Protein AF-A0A6L7PYY8-F1 (afdb_monomer_lite)

Secondary structure (DSSP, 8-state):
-------B-HHHHHHHHHHTT-EEEE-SSEEEEEETTEEEEEE--TTSPBPHHHHHHHHHHH-

pLDDT: mean 77.6, std 12.24, range [39.59, 90.44]

Foldseek 3Di:
DPDPDPFDDLVNVVVVLVVVVWDWDDDPQWIWTDDPRQIATHGDDPVDGDPVVSVVVRVVSVD

Structure (mmCIF, N/CA/C/O backbone):
data_AF-A0A6L7PYY8-F1
#
_entry.id   AF-A0A6L7PYY8-F1
#
loop_
_atom_site.group_PDB
_atom_site.id
_atom_site.type_symbol
_atom_site.label_atom_id
_atom_site.label_alt_id
_atom_site.label_comp_id
_atom_site.label_asym_id
_atom_site.label_entity_id
_atom_site.label_seq_id
_atom_site.pdbx_PDB_ins_code
_atom_site.Cartn_x
_atom_site.Cartn_y
_atom_site.Cartn_z
_atom_site.occupancy
_atom_site.B_iso_or_equiv
_atom_site.auth_seq_id
_atom_site.auth_comp_id
_atom_site.auth_asym_id
_atom_site.auth_atom_id
_atom_site.pdbx_PDB_model_num
ATOM 1 N N . MET A 1 1 ? 19.129 -21.351 -14.284 1.00 39.59 1 MET A N 1
ATOM 2 C CA . MET A 1 1 ? 18.456 -20.040 -14.143 1.00 39.59 1 MET A CA 1
ATOM 3 C C . MET A 1 1 ? 17.208 -20.264 -13.309 1.00 39.59 1 MET A C 1
ATOM 5 O O . MET A 1 1 ? 16.445 -21.143 -13.692 1.00 39.59 1 MET A O 1
ATOM 9 N N . PRO A 1 2 ? 17.010 -19.585 -12.167 1.00 41.97 2 PRO A N 1
ATOM 10 C CA . PRO A 1 2 ? 15.754 -19.723 -11.442 1.00 41.97 2 PRO A CA 1
ATOM 11 C C . PRO A 1 2 ? 14.600 -19.210 -12.326 1.00 41.97 2 PRO A C 1
ATOM 13 O O . PRO A 1 2 ? 14.810 -18.274 -13.107 1.00 41.97 2 PRO A O 1
ATOM 16 N N . PRO A 1 3 ? 13.412 -19.836 -12.264 1.00 43.06 3 PRO A N 1
ATOM 17 C CA . PRO A 1 3 ? 12.265 -19.432 -13.066 1.00 43.06 3 PRO A CA 1
ATOM 18 C C . PRO A 1 3 ? 11.916 -17.970 -12.775 1.00 43.06 3 PRO A C 1
ATOM 20 O O . PRO A 1 3 ? 11.924 -17.533 -11.623 1.00 43.06 3 PRO A O 1
ATOM 23 N N . ARG A 1 4 ? 11.629 -17.204 -13.834 1.00 47.69 4 ARG A N 1
ATOM 24 C CA . ARG A 1 4 ? 11.117 -15.835 -13.730 1.00 47.69 4 ARG A CA 1
ATOM 25 C C . ARG A 1 4 ? 9.718 -15.924 -13.125 1.00 47.69 4 ARG A C 1
ATOM 27 O O . ARG A 1 4 ? 8.748 -16.141 -13.842 1.00 47.69 4 ARG A O 1
ATOM 34 N N . VAL A 1 5 ? 9.634 -15.835 -11.801 1.00 53.75 5 VAL A N 1
ATOM 35 C CA . VAL A 1 5 ? 8.375 -15.587 -11.092 1.00 53.75 5 VAL A CA 1
ATOM 36 C C . VAL A 1 5 ? 7.694 -14.399 -11.779 1.00 53.75 5 VAL A C 1
ATOM 38 O O . VAL A 1 5 ? 8.394 -13.418 -12.052 1.00 53.75 5 VAL A O 1
ATOM 41 N N . PRO A 1 6 ? 6.392 -14.483 -12.118 1.00 55.94 6 PRO A N 1
ATOM 42 C CA . PRO A 1 6 ? 5.683 -13.360 -12.716 1.00 55.94 6 PRO A CA 1
ATOM 43 C C . PRO A 1 6 ? 5.905 -12.135 -11.829 1.00 55.94 6 PRO A C 1
ATOM 45 O O . PRO A 1 6 ? 5.698 -12.190 -10.616 1.00 55.94 6 PRO A O 1
ATOM 48 N N . GLY A 1 7 ? 6.444 -11.073 -12.425 1.00 61.47 7 GLY A N 1
ATOM 49 C CA . GLY A 1 7 ? 6.748 -9.852 -11.703 1.00 61.47 7 GLY A CA 1
ATOM 50 C C . GLY A 1 7 ? 5.449 -9.246 -11.196 1.00 61.47 7 GLY A C 1
ATOM 51 O O . GLY A 1 7 ? 4.570 -8.902 -11.981 1.00 61.47 7 GLY A O 1
ATOM 52 N N . PHE A 1 8 ? 5.289 -9.175 -9.876 1.00 72.81 8 PHE A N 1
ATOM 53 C CA . PHE A 1 8 ? 4.175 -8.446 -9.290 1.00 72.81 8 PHE A CA 1
ATOM 54 C C . PHE A 1 8 ? 4.545 -6.973 -9.279 1.00 72.81 8 PHE A C 1
ATOM 56 O O . PHE A 1 8 ? 5.561 -6.578 -8.693 1.00 72.81 8 PHE A O 1
ATOM 63 N N . THR A 1 9 ? 3.722 -6.146 -9.915 1.00 80.88 9 THR A N 1
ATOM 64 C CA . THR A 1 9 ? 3.891 -4.705 -9.792 1.00 80.88 9 THR A CA 1
ATOM 65 C C . THR A 1 9 ? 3.340 -4.243 -8.448 1.00 80.88 9 THR A C 1
ATOM 67 O 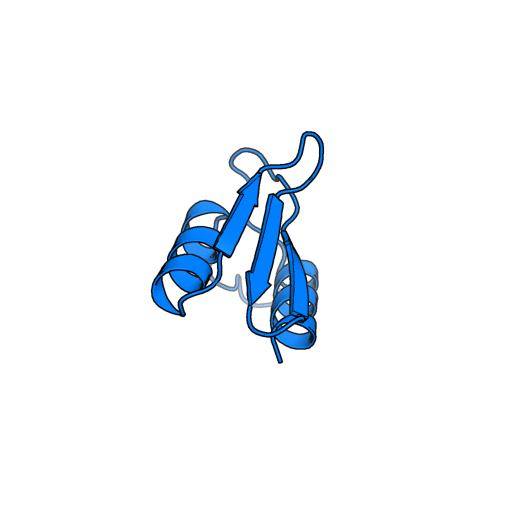O . THR A 1 9 ? 2.501 -4.888 -7.816 1.00 80.88 9 THR A O 1
ATOM 70 N N . ILE A 1 10 ? 3.768 -3.065 -8.004 1.00 80.06 10 ILE A N 1
ATOM 71 C CA . ILE A 1 10 ? 3.187 -2.438 -6.809 1.00 80.06 10 ILE A CA 1
ATOM 72 C C . ILE A 1 10 ? 1.696 -2.211 -6.967 1.00 80.06 10 ILE A C 1
ATOM 74 O O . ILE A 1 10 ? 0.961 -2.334 -5.994 1.00 80.06 10 ILE A O 1
ATOM 78 N N . SER A 1 11 ? 1.245 -1.880 -8.173 1.00 81.31 11 SER A N 1
ATOM 79 C CA . SER A 1 11 ? -0.171 -1.685 -8.450 1.00 81.31 11 SER A CA 1
ATOM 80 C C . SER A 1 11 ? -0.968 -2.955 -8.162 1.00 81.31 11 SER A C 1
ATOM 82 O O . SER A 1 11 ? -2.043 -2.860 -7.572 1.00 81.31 11 SER A O 1
ATOM 84 N N . ASP A 1 12 ? -0.421 -4.125 -8.497 1.00 84.12 12 ASP A N 1
ATOM 85 C CA . ASP A 1 12 ? -1.058 -5.417 -8.226 1.00 84.12 12 ASP A CA 1
ATOM 86 C C . ASP A 1 12 ? -1.108 -5.708 -6.729 1.00 84.12 12 ASP A C 1
ATOM 88 O O . ASP A 1 12 ? -2.161 -6.073 -6.208 1.00 84.12 12 ASP A O 1
ATOM 92 N N . VAL A 1 13 ? -0.009 -5.456 -6.014 1.00 82.56 13 VAL A N 1
ATOM 93 C CA . VAL A 1 13 ? 0.042 -5.625 -4.556 1.00 82.56 13 VAL A CA 1
ATOM 94 C C . VAL A 1 13 ? -0.939 -4.678 -3.871 1.00 82.56 13 VAL A C 1
ATOM 96 O O . VAL A 1 13 ? -1.775 -5.116 -3.091 1.00 82.56 13 VAL A O 1
ATOM 99 N N . LEU A 1 14 ? -0.926 -3.387 -4.197 1.00 84.06 14 LEU A N 1
ATOM 100 C CA . LEU A 1 14 ? -1.866 -2.423 -3.622 1.00 84.06 14 LEU A CA 1
ATOM 101 C C . LEU A 1 14 ? -3.319 -2.782 -3.946 1.00 84.06 14 LEU A C 1
ATOM 103 O O . LEU A 1 14 ? -4.189 -2.628 -3.091 1.00 84.06 1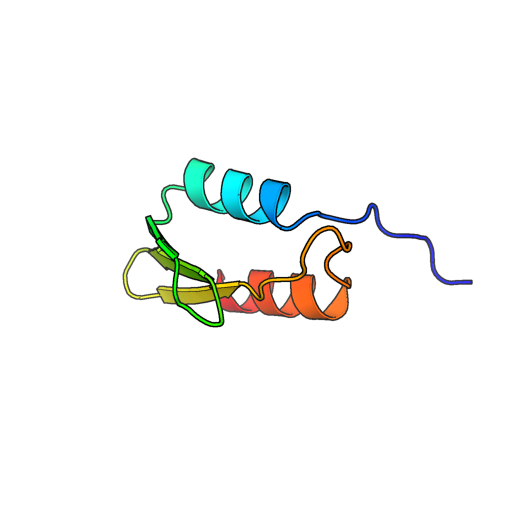4 LEU A O 1
ATOM 107 N N . ARG A 1 15 ? -3.599 -3.279 -5.154 1.00 86.88 15 ARG A N 1
ATOM 108 C CA . ARG A 1 15 ? -4.936 -3.759 -5.517 1.00 86.88 15 ARG A CA 1
ATOM 109 C C . ARG A 1 15 ? -5.337 -4.969 -4.672 1.00 86.88 15 ARG A C 1
ATOM 111 O O . ARG A 1 15 ? -6.451 -4.975 -4.161 1.00 86.88 15 ARG A O 1
ATOM 118 N N . ALA A 1 16 ? -4.447 -5.942 -4.487 1.00 85.81 16 ALA A N 1
ATOM 119 C CA . ALA A 1 16 ? -4.698 -7.112 -3.649 1.00 85.81 16 ALA A CA 1
ATOM 120 C C . ALA A 1 16 ? -4.963 -6.718 -2.188 1.00 85.81 16 ALA A C 1
ATOM 122 O O . ALA A 1 16 ? -5.977 -7.116 -1.625 1.00 85.81 16 ALA A O 1
ATOM 123 N N . PHE A 1 17 ? -4.126 -5.851 -1.611 1.00 86.81 17 PHE A N 1
ATOM 124 C CA . PHE A 1 17 ? -4.311 -5.329 -0.254 1.00 86.81 17 PHE A CA 1
ATOM 125 C C . PHE A 1 17 ? -5.639 -4.572 -0.107 1.00 86.81 17 PHE A C 1
ATOM 127 O O . PHE A 1 17 ? -6.370 -4.793 0.855 1.00 86.81 17 PHE A O 1
ATOM 134 N N . ARG A 1 18 ? -6.007 -3.721 -1.074 1.00 87.44 18 ARG A N 1
ATOM 135 C CA . ARG A 1 18 ? -7.302 -3.022 -1.060 1.00 87.44 18 ARG A CA 1
ATOM 136 C C . ARG A 1 18 ? -8.485 -3.994 -1.156 1.00 87.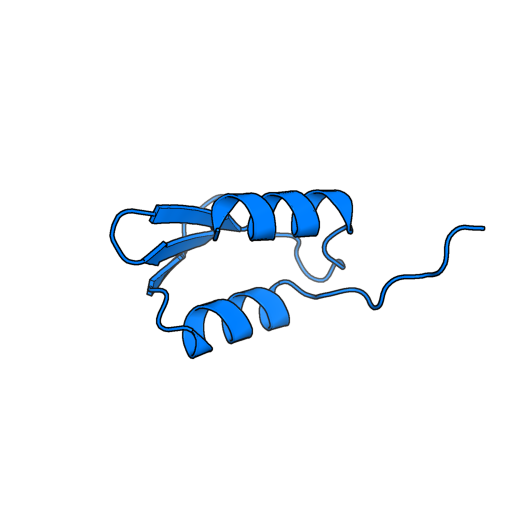44 18 ARG A C 1
ATOM 138 O O . ARG A 1 18 ? -9.465 -3.798 -0.447 1.00 87.44 18 ARG A O 1
ATOM 145 N N . ASN A 1 19 ? -8.394 -5.021 -2.002 1.00 87.81 19 ASN A N 1
ATOM 146 C CA . ASN A 1 19 ? -9.433 -6.048 -2.136 1.00 87.81 19 ASN A CA 1
ATOM 147 C C . ASN A 1 19 ? -9.583 -6.896 -0.867 1.00 87.81 19 ASN A C 1
ATOM 149 O O . ASN A 1 19 ? -10.694 -7.285 -0.530 1.00 87.81 19 ASN A O 1
ATOM 153 N N . ASP A 1 20 ? -8.490 -7.132 -0.143 1.00 85.25 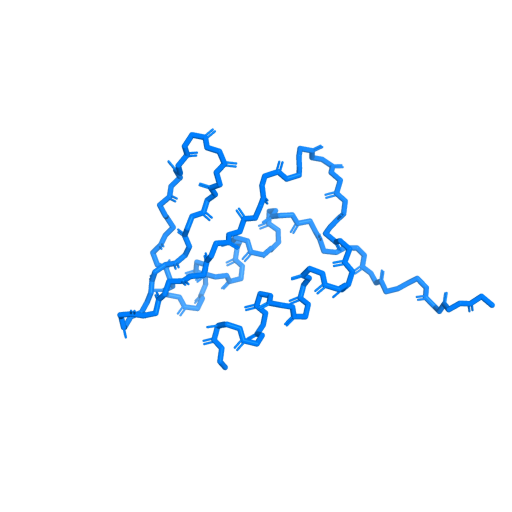20 ASP A N 1
ATOM 154 C CA . ASP A 1 20 ? -8.497 -7.827 1.147 1.00 85.25 20 ASP A CA 1
ATOM 155 C C . ASP A 1 20 ? -8.960 -6.920 2.312 1.00 85.25 20 ASP A C 1
ATOM 157 O O . ASP A 1 20 ? -8.989 -7.331 3.468 1.00 85.25 20 ASP A O 1
ATOM 161 N N . GLY A 1 21 ? -9.350 -5.669 2.040 1.00 87.56 21 GLY A N 1
ATOM 162 C CA . GLY A 1 21 ? -9.859 -4.738 3.052 1.00 87.56 21 GLY A CA 1
ATOM 163 C C . GLY A 1 21 ? -8.774 -4.009 3.846 1.00 87.56 21 GLY A C 1
ATOM 164 O O . GLY A 1 21 ? -9.061 -3.426 4.891 1.00 87.56 21 GLY A O 1
ATOM 165 N N . TRP A 1 22 ? -7.527 -4.002 3.370 1.00 90.44 22 TRP A N 1
ATOM 166 C CA . TRP A 1 22 ? -6.474 -3.195 3.980 1.00 90.44 22 TRP A CA 1
ATOM 167 C C . TRP A 1 22 ? -6.625 -1.724 3.610 1.00 90.44 22 TRP A C 1
ATOM 169 O O . TRP A 1 22 ? -6.849 -1.345 2.456 1.00 90.44 22 TRP A O 1
ATOM 179 N N . THR A 1 23 ? -6.396 -0.869 4.599 1.00 89.50 23 THR A N 1
ATOM 180 C CA . THR A 1 23 ? -6.327 0.575 4.408 1.00 89.50 23 THR A CA 1
ATOM 181 C C . THR A 1 23 ? -4.942 0.960 3.911 1.00 89.50 23 THR A C 1
ATOM 183 O O . THR A 1 23 ? -3.932 0.675 4.550 1.00 89.50 23 THR A O 1
ATOM 186 N N . ILE A 1 24 ? -4.884 1.642 2.770 1.00 88.81 24 ILE A N 1
ATOM 187 C CA . ILE A 1 24 ? -3.626 2.054 2.146 1.00 88.81 24 ILE A CA 1
ATOM 188 C C . ILE A 1 24 ? -3.334 3.508 2.504 1.00 88.81 24 ILE A C 1
ATOM 190 O O . ILE A 1 24 ? -4.010 4.419 2.032 1.00 88.81 24 ILE A O 1
ATOM 194 N N . ASN A 1 25 ? -2.289 3.731 3.294 1.00 87.56 25 ASN A N 1
ATOM 195 C CA . ASN A 1 25 ? -1.782 5.052 3.634 1.00 87.56 25 ASN A CA 1
ATOM 196 C C . ASN A 1 25 ? -0.514 5.357 2.820 1.00 87.56 25 ASN A C 1
ATOM 198 O O . ASN A 1 25 ? 0.540 4.744 3.010 1.00 87.56 25 ASN A O 1
ATOM 202 N N . GLN A 1 26 ? -0.615 6.295 1.881 1.00 82.25 26 GLN A N 1
ATOM 203 C CA . GLN A 1 26 ? 0.502 6.687 1.027 1.00 82.25 26 GLN A CA 1
ATOM 204 C C . GLN A 1 26 ? 1.432 7.653 1.769 1.00 82.25 26 GLN A C 1
ATOM 206 O O . GLN A 1 26 ? 1.158 8.843 1.887 1.00 82.25 26 GLN A O 1
ATOM 211 N N . GLY A 1 27 ? 2.563 7.143 2.253 1.00 75.81 27 GLY A N 1
ATOM 212 C CA . GLY A 1 27 ? 3.628 7.968 2.811 1.00 75.81 27 GLY A CA 1
ATOM 213 C C . GLY A 1 27 ? 4.551 8.554 1.737 1.00 75.81 27 GLY A C 1
ATOM 214 O O . GLY A 1 27 ? 4.557 8.145 0.576 1.00 75.81 27 GLY A O 1
ATOM 215 N N . ARG A 1 28 ? 5.407 9.497 2.153 1.00 74.25 28 ARG A N 1
ATOM 216 C CA . ARG A 1 28 ? 6.354 10.196 1.262 1.00 74.25 28 ARG A CA 1
ATOM 217 C C . ARG A 1 28 ? 7.457 9.284 0.696 1.00 74.25 28 ARG A C 1
ATOM 219 O O . ARG A 1 28 ? 7.919 9.523 -0.412 1.00 74.25 28 ARG A O 1
ATOM 226 N N . LYS A 1 29 ? 7.873 8.251 1.446 1.00 72.00 29 LYS A N 1
ATOM 227 C CA . LYS A 1 29 ? 8.930 7.284 1.058 1.00 72.00 29 LYS A CA 1
ATOM 228 C C . LYS A 1 29 ? 8.410 5.862 0.805 1.00 72.00 29 LYS A C 1
ATOM 230 O O . LYS A 1 29 ? 8.918 5.174 -0.073 1.00 72.00 29 LYS A O 1
ATOM 235 N N . HIS A 1 30 ? 7.384 5.437 1.541 1.00 76.56 30 HIS A N 1
ATOM 236 C CA . HIS A 1 30 ? 6.781 4.107 1.429 1.00 76.56 30 HIS A CA 1
ATOM 237 C C . HIS A 1 30 ? 5.267 4.220 1.561 1.00 76.56 30 HIS A C 1
ATOM 239 O O . HIS A 1 30 ? 4.771 5.097 2.274 1.00 76.56 30 HIS A O 1
ATOM 245 N N . THR A 1 31 ? 4.547 3.320 0.904 1.00 84.50 31 THR A N 1
ATOM 246 C CA . THR A 1 31 ? 3.115 3.141 1.147 1.00 84.50 31 THR A CA 1
ATOM 247 C C . THR A 1 31 ? 2.959 2.164 2.304 1.00 84.50 31 THR A C 1
ATOM 249 O O . THR A 1 31 ? 3.745 1.235 2.424 1.00 84.50 31 THR A O 1
ATOM 252 N N . LYS A 1 32 ? 1.995 2.370 3.191 1.00 86.69 32 LYS A N 1
ATOM 253 C CA . LYS A 1 32 ? 1.717 1.473 4.313 1.00 86.69 32 LYS A CA 1
ATOM 254 C C . LYS A 1 32 ? 0.343 0.861 4.110 1.00 86.69 32 LYS A C 1
ATOM 256 O O . LYS A 1 32 ? -0.611 1.603 3.899 1.00 86.69 32 LYS A O 1
ATOM 261 N N . ALA A 1 33 ? 0.241 -0.456 4.180 1.00 87.81 33 ALA A N 1
ATOM 262 C CA . ALA A 1 33 ? -1.038 -1.132 4.310 1.00 87.81 33 ALA A CA 1
ATOM 263 C C . ALA A 1 33 ? -1.317 -1.383 5.794 1.00 87.81 33 ALA A C 1
ATOM 265 O O . ALA A 1 33 ? -0.433 -1.843 6.515 1.00 87.81 33 ALA A O 1
ATOM 266 N N . ILE A 1 34 ? -2.520 -1.043 6.253 1.00 87.69 34 ILE A N 1
ATOM 267 C CA . ILE A 1 34 ? -2.943 -1.174 7.648 1.00 87.69 34 ILE A CA 1
ATOM 268 C C . ILE A 1 34 ? -4.244 -1.974 7.708 1.00 87.69 34 ILE A C 1
ATOM 270 O O . ILE A 1 34 ? -5.208 -1.617 7.028 1.00 87.69 34 ILE A O 1
ATOM 274 N N . LYS A 1 35 ? -4.279 -3.026 8.526 1.00 86.25 35 LYS A N 1
ATOM 275 C CA . LYS A 1 35 ? -5.478 -3.831 8.806 1.00 86.25 35 LYS A CA 1
ATOM 276 C C . LYS A 1 35 ? -5.348 -4.463 10.186 1.00 86.25 35 LYS A C 1
ATOM 278 O O . LYS A 1 35 ? -4.293 -5.001 10.499 1.00 86.25 35 LYS A O 1
ATOM 283 N N . ASP A 1 36 ? -6.382 -4.350 11.017 1.00 84.00 36 ASP A N 1
ATOM 284 C CA . ASP A 1 36 ? -6.464 -5.000 12.338 1.00 84.00 36 ASP A CA 1
ATOM 285 C C . ASP A 1 36 ? -5.208 -4.820 13.219 1.00 84.00 36 ASP A C 1
ATOM 287 O O . ASP A 1 36 ? -4.720 -5.747 13.861 1.00 84.00 36 ASP A O 1
ATOM 291 N N . GLY A 1 37 ? -4.626 -3.614 13.207 1.00 82.12 37 GLY A N 1
ATOM 292 C CA . GLY A 1 37 ? -3.405 -3.286 13.959 1.00 82.12 37 GLY A CA 1
ATOM 293 C C . GLY A 1 37 ? -2.092 -3.770 13.326 1.00 82.12 37 GLY A C 1
ATOM 294 O O . GLY A 1 37 ? -1.019 -3.392 13.797 1.00 82.12 37 GLY A O 1
ATOM 295 N N . ARG A 1 38 ? -2.141 -4.538 12.230 1.00 83.94 38 ARG A N 1
ATOM 296 C CA . ARG A 1 38 ? -0.969 -4.898 11.421 1.00 83.94 38 ARG A CA 1
ATOM 297 C C . ARG A 1 38 ? -0.630 -3.778 10.452 1.00 83.94 38 ARG A C 1
ATOM 299 O O . ARG A 1 38 ? -1.509 -3.195 9.820 1.00 83.94 38 ARG A O 1
ATOM 306 N N . MET A 1 39 ? 0.663 -3.501 10.314 1.00 86.56 39 MET A N 1
ATOM 307 C CA . MET A 1 39 ? 1.192 -2.505 9.388 1.00 86.56 39 MET A CA 1
ATOM 308 C C . MET A 1 39 ? 2.241 -3.152 8.489 1.00 86.56 39 MET A C 1
ATOM 310 O O . MET A 1 39 ? 3.293 -3.567 8.969 1.00 86.56 39 MET A O 1
ATOM 314 N N . VAL A 1 40 ? 1.984 -3.159 7.183 1.00 86.88 40 VAL A N 1
ATOM 315 C CA . VAL A 1 40 ? 2.902 -3.692 6.173 1.00 86.88 40 VAL A CA 1
ATOM 316 C C . VAL A 1 40 ? 3.442 -2.541 5.317 1.00 86.88 40 VAL A C 1
ATOM 318 O O . VAL A 1 40 ? 2.681 -1.913 4.571 1.00 86.88 40 VAL A O 1
ATOM 321 N N . PRO A 1 41 ? 4.735 -2.189 5.423 1.00 85.31 41 PRO A N 1
ATOM 322 C CA . PRO A 1 41 ? 5.373 -1.244 4.517 1.00 85.31 41 PRO A CA 1
ATOM 323 C C . PRO A 1 41 ? 5.537 -1.844 3.114 1.00 85.31 41 PRO A C 1
ATOM 325 O O . PRO A 1 41 ? 6.262 -2.809 2.899 1.00 85.31 41 PRO A O 1
ATOM 328 N N . ILE A 1 42 ? 4.916 -1.199 2.133 1.00 83.19 42 ILE A N 1
ATOM 329 C CA . ILE A 1 42 ? 5.041 -1.497 0.709 1.00 83.19 42 ILE A CA 1
ATOM 330 C C . ILE A 1 42 ? 6.011 -0.472 0.087 1.00 83.19 42 ILE A C 1
ATOM 332 O O . ILE A 1 42 ? 5.710 0.733 0.037 1.00 83.19 42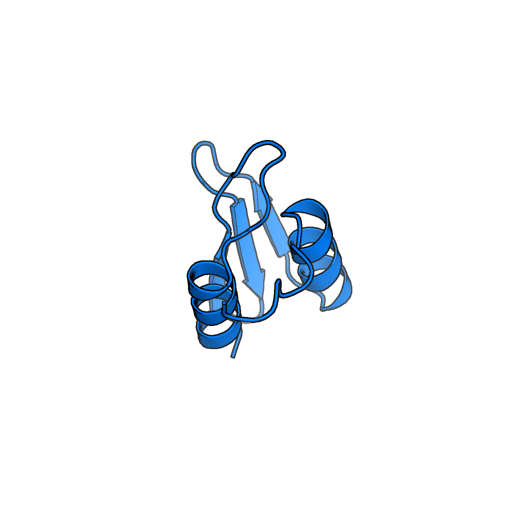 ILE A O 1
ATOM 336 N N . PRO A 1 43 ? 7.202 -0.902 -0.371 1.00 78.75 43 PRO A N 1
ATOM 337 C CA . PRO A 1 43 ? 8.186 -0.011 -0.975 1.00 78.75 43 PRO A CA 1
ATOM 338 C C . PRO A 1 43 ? 7.694 0.571 -2.305 1.00 78.75 43 PRO A C 1
ATOM 340 O O . PRO A 1 43 ? 6.994 -0.087 -3.067 1.00 78.75 43 PRO A O 1
ATOM 343 N N . ARG A 1 44 ? 8.083 1.821 -2.601 1.00 74.25 44 ARG A N 1
ATOM 344 C CA . ARG A 1 44 ? 7.739 2.534 -3.844 1.00 74.25 44 ARG A CA 1
ATOM 345 C C . ARG A 1 44 ? 8.793 2.279 -4.935 1.00 74.25 44 ARG A C 1
ATOM 347 O O . ARG A 1 44 ? 9.664 3.097 -5.200 1.00 74.25 44 ARG A O 1
ATOM 354 N N . HIS A 1 45 ? 8.723 1.127 -5.581 1.00 70.81 45 HIS A N 1
ATOM 355 C CA . HIS A 1 45 ? 9.396 0.849 -6.854 1.00 70.81 45 HIS A CA 1
ATOM 356 C C . HIS A 1 45 ? 8.609 1.444 -8.035 1.00 70.81 45 HIS A C 1
ATOM 358 O O . HIS A 1 45 ? 7.665 0.853 -8.546 1.00 70.81 45 HIS A O 1
ATOM 364 N N . HIS A 1 46 ? 8.985 2.640 -8.483 1.00 59.69 46 HIS A N 1
ATOM 365 C CA . HIS A 1 46 ? 8.377 3.268 -9.660 1.00 59.69 46 HIS A CA 1
ATOM 366 C C . HIS A 1 46 ? 8.573 2.395 -10.916 1.00 59.69 46 HIS A C 1
ATOM 368 O O . HIS A 1 46 ? 9.668 2.359 -11.471 1.00 59.69 46 HIS A O 1
ATOM 374 N N . GLY A 1 47 ? 7.523 1.680 -11.340 1.00 59.75 47 GLY A N 1
ATOM 375 C CA . GLY A 1 47 ? 7.485 0.924 -12.600 1.00 59.75 47 GLY A CA 1
ATOM 376 C C . GLY A 1 47 ? 8.412 -0.294 -12.681 1.00 59.75 47 GLY A C 1
ATOM 377 O O . GLY A 1 47 ? 8.624 -0.803 -13.776 1.00 59.75 47 GLY A O 1
ATOM 378 N N . LYS A 1 48 ? 8.978 -0.750 -11.556 1.00 66.94 48 LYS A N 1
ATOM 379 C CA . LYS A 1 48 ? 9.793 -1.970 -11.497 1.00 66.94 48 LYS A CA 1
ATOM 380 C C . LYS A 1 48 ? 9.033 -3.067 -10.768 1.00 66.94 48 LYS A C 1
ATOM 382 O O . LYS A 1 48 ? 8.344 -2.788 -9.784 1.00 66.94 48 LYS A O 1
ATOM 387 N N . ASP A 1 49 ? 9.203 -4.294 -11.240 1.00 76.50 49 ASP A N 1
ATOM 388 C CA . ASP A 1 49 ? 8.711 -5.490 -10.569 1.00 76.50 49 ASP A CA 1
ATOM 389 C C . ASP A 1 49 ? 9.234 -5.559 -9.133 1.00 76.50 49 ASP A C 1
ATOM 391 O O . ASP A 1 49 ? 10.400 -5.244 -8.858 1.00 76.50 49 ASP A O 1
ATOM 395 N N . ILE A 1 50 ? 8.371 -5.973 -8.205 1.00 76.94 50 ILE A N 1
ATOM 396 C CA . ILE A 1 50 ? 8.784 -6.251 -6.834 1.00 76.94 50 ILE A CA 1
ATOM 397 C C . ILE A 1 50 ? 9.601 -7.544 -6.865 1.00 76.94 50 ILE A C 1
ATOM 399 O O . ILE A 1 50 ? 9.086 -8.584 -7.287 1.00 76.94 50 ILE A O 1
ATOM 403 N N . PRO A 1 51 ? 10.867 -7.524 -6.413 1.00 78.44 51 PRO A N 1
ATOM 404 C CA . PRO A 1 51 ? 11.659 -8.737 -6.381 1.00 78.44 51 PRO A CA 1
ATOM 405 C C . PRO A 1 51 ? 11.021 -9.751 -5.418 1.00 78.44 51 PRO A C 1
ATOM 407 O O . PRO A 1 51 ? 10.486 -9.367 -4.372 1.00 78.44 51 PRO A O 1
ATOM 410 N N . PRO A 1 52 ? 11.110 -11.056 -5.717 1.00 79.81 52 PRO A N 1
ATOM 411 C CA . PRO A 1 52 ? 10.415 -12.096 -4.958 1.00 79.81 52 PRO A CA 1
ATOM 412 C C . PRO A 1 52 ? 10.786 -12.117 -3.473 1.00 79.81 52 PRO A C 1
ATOM 414 O O . PRO A 1 52 ? 9.938 -12.412 -2.639 1.00 79.81 52 PRO A O 1
ATOM 417 N N . ASN A 1 53 ? 12.015 -11.726 -3.123 1.00 82.69 53 ASN A N 1
ATOM 418 C CA . ASN A 1 53 ? 12.440 -11.605 -1.728 1.00 82.69 53 ASN A CA 1
ATOM 419 C C . ASN A 1 53 ? 11.651 -10.523 -0.966 1.00 82.69 53 ASN A C 1
ATOM 421 O O . ASN A 1 53 ? 11.233 -10.719 0.172 1.00 82.69 53 ASN A O 1
ATOM 425 N N . THR A 1 54 ? 11.398 -9.382 -1.612 1.00 82.56 54 THR A N 1
ATOM 426 C CA . THR A 1 54 ? 10.580 -8.309 -1.037 1.00 82.56 54 THR A CA 1
ATOM 427 C C . THR A 1 54 ? 9.121 -8.733 -0.943 1.00 82.56 54 THR A C 1
ATOM 429 O O . THR A 1 54 ? 8.486 -8.475 0.074 1.00 82.56 54 THR A O 1
ATOM 432 N N . MET A 1 55 ? 8.604 -9.431 -1.958 1.00 81.75 55 MET A N 1
ATOM 433 C CA . MET A 1 55 ? 7.237 -9.955 -1.924 1.00 81.75 55 MET A CA 1
ATOM 434 C C . MET A 1 55 ? 7.046 -10.977 -0.795 1.00 81.75 55 MET A C 1
ATOM 436 O O . MET A 1 55 ? 6.069 -10.893 -0.058 1.00 81.75 55 MET A O 1
ATOM 440 N N . GLY A 1 56 ? 8.009 -11.881 -0.593 1.00 81.94 56 GLY A N 1
ATOM 441 C CA . GLY A 1 56 ? 8.002 -12.821 0.530 1.00 81.94 56 GLY A CA 1
ATOM 442 C C . GLY A 1 56 ? 7.975 -12.114 1.887 1.00 81.94 56 GLY A C 1
ATOM 443 O O . GLY A 1 56 ? 7.206 -12.501 2.761 1.00 81.94 56 GLY A O 1
ATOM 444 N N . GLY A 1 57 ? 8.734 -11.025 2.039 1.00 83.62 57 GLY A N 1
ATOM 445 C CA . GLY A 1 57 ? 8.692 -10.190 3.244 1.00 83.62 57 GLY A CA 1
ATOM 446 C C . GLY A 1 57 ? 7.339 -9.505 3.468 1.00 83.62 57 GLY A C 1
ATOM 447 O O . GLY A 1 57 ? 6.864 -9.456 4.599 1.00 83.62 57 GLY A O 1
ATOM 448 N N . ILE A 1 58 ? 6.695 -9.021 2.402 1.00 82.94 58 ILE A N 1
ATOM 449 C CA . ILE A 1 58 ? 5.352 -8.421 2.465 1.00 82.94 58 ILE A CA 1
ATOM 450 C C . ILE A 1 58 ? 4.319 -9.464 2.907 1.00 82.94 58 ILE A C 1
ATOM 452 O O . ILE A 1 58 ? 3.520 -9.179 3.795 1.00 82.94 58 ILE A O 1
ATOM 456 N N . ILE A 1 59 ? 4.352 -10.670 2.332 1.00 83.00 59 ILE A N 1
ATOM 457 C CA . ILE A 1 59 ? 3.431 -11.763 2.684 1.00 83.00 59 ILE A CA 1
ATOM 458 C C . ILE A 1 59 ? 3.645 -12.195 4.138 1.00 83.00 59 ILE A C 1
ATOM 460 O O . ILE A 1 59 ? 2.687 -12.256 4.900 1.00 83.00 59 ILE A O 1
ATOM 464 N N . ALA A 1 60 ? 4.897 -12.410 4.554 1.00 83.44 60 ALA A N 1
ATOM 465 C CA . ALA A 1 60 ? 5.218 -12.794 5.928 1.00 83.44 60 ALA A CA 1
ATOM 466 C C . ALA A 1 60 ? 4.753 -11.757 6.969 1.00 83.44 60 ALA A C 1
ATOM 468 O O . ALA A 1 60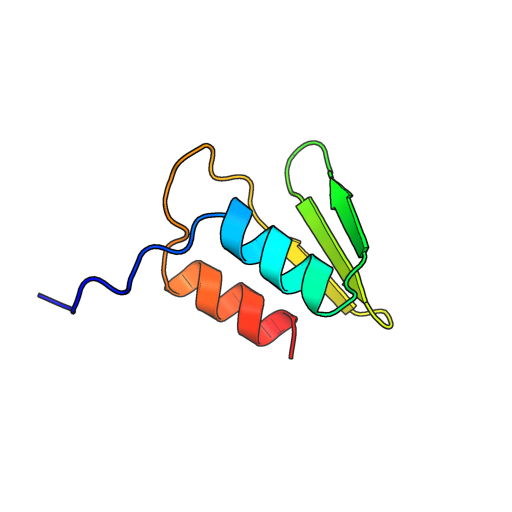 ? 4.429 -12.118 8.096 1.00 83.44 60 ALA A O 1
ATOM 469 N N . GLN A 1 61 ? 4.717 -10.471 6.605 1.00 82.56 61 GLN A N 1
ATOM 470 C CA . GLN A 1 61 ? 4.213 -9.402 7.473 1.00 82.56 61 GLN A CA 1
ATOM 471 C C . GLN A 1 61 ? 2.690 -9.239 7.420 1.00 82.56 61 GLN A C 1
ATOM 473 O O . GLN A 1 61 ? 2.092 -8.812 8.409 1.00 82.56 61 GLN A O 1
ATOM 478 N N . ALA A 1 62 ? 2.062 -9.546 6.282 1.00 78.00 62 ALA A N 1
ATOM 479 C CA . ALA A 1 62 ? 0.607 -9.565 6.160 1.00 78.00 62 ALA A CA 1
ATOM 480 C C . ALA A 1 62 ? -0.008 -10.691 7.013 1.00 78.00 62 ALA A C 1
ATOM 482 O O . ALA A 1 62 ? -1.039 -10.465 7.659 1.00 78.00 62 ALA A O 1
ATOM 483 N N . GLY A 1 63 ? 0.710 -11.816 7.121 1.00 65.19 63 GLY A N 1
ATOM 484 C CA . GLY A 1 63 ? 0.352 -12.989 7.919 1.00 65.19 63 GLY A CA 1
ATOM 485 C C . GLY A 1 63 ? -0.464 -13.992 7.131 1.00 65.19 63 GLY A C 1
ATOM 486 O O . GLY A 1 63 ? -1.525 -13.590 6.610 1.00 65.19 63 GLY A O 1
#

Sequence (63 aa):
MPPRVPGFTISDVLRAFRNDGWTINQGRKHTKAIKDGRMVPIPRHHGKDIPPNTMGGIIAQAG

Radius of gyration: 11.74 Å; chains: 1; bounding box: 28×30×28 Å